Protein AF-A0A7V7XL39-F1 (afdb_monomer)

Radius of gyration: 16.67 Å; Cα contacts (8 Å, |Δi|>4): 165; chains: 1; bounding box: 59×35×22 Å

Secondary structure (DSSP, 8-state):
-------PPPHHHHHHHHHHHHHHSSEEEEEE-TT-BEEEEEE-TTTTTSB-S--STTSBP-TTT--BSSSS-EEEEEEE-TTS-EEEEEEE---

Solvent-accessible surface area (backbone atoms only — not comparable to full-atom values): 5514 Å² total; per-residue (Å²): 133,83,82,81,73,83,82,71,78,54,70,66,58,54,52,53,49,49,55,49,53,47,37,68,27,60,32,33,43,36,32,24,43,64,86,23,35,24,72,40,59,47,68,3,64,71,34,64,89,42,60,62,56,79,65,51,60,76,31,77,56,56,93,96,71,68,53,44,70,48,98,33,58,56,50,70,52,70,50,74,46,100,83,48,26,30,42,32,43,36,32,60,46,83,127

Mean predicted aligned error: 10.38 Å

Foldseek 3Di:
DDPDDDDDDDVVVVVVVVVVCLQQAQKKKFKADLQQFTQDIDHHPNLVVQFPDDRDGRDHDDPPPGDSNDPFDWDWDWDADPRRMTMTMTHGDDD

Sequence (95 aa):
MRREEPVLPRAADEFEKLAADLRAADLALLCTDAGGTILFSHIGEAMDGDVAADLRPGQRWQPGRSQIVDKFHCHAEAVPGAAGESVAVLSRSSA

pLDDT: mean 71.8, std 11.91, range [44.09, 89.25]

Nearest PDB structures (foldseek):
  4lrz-assembly2_E  TM=5.453E-01  e=9.243E-03  Escherichia coli K-12
  4lrz-assembly1_H  TM=4.509E-01  e=2.979E-02  Escherichia coli K-12
  2pyp-assembly1_A  TM=4.371E-01  e=1.329E-01  Halorhodospira halophila
  5luv-assembly1_B  TM=4.654E-01  e=8.753E-01  Pseudomonas putida W619
  6p8c-assembly1_B  TM=3.652E-01  e=3.212E+00  Methanothermobacter thermautotrophicus str. Delta H

Structure (mmCIF, N/CA/C/O backbone):
data_AF-A0A7V7XL39-F1
#
_entry.id   AF-A0A7V7XL39-F1
#
loop_
_atom_site.group_PDB
_atom_site.id
_atom_site.type_symbol
_atom_site.label_atom_id
_atom_site.label_alt_id
_atom_site.label_comp_id
_atom_site.label_asym_id
_atom_site.label_entity_id
_atom_site.label_seq_id
_atom_site.pdbx_PDB_ins_code
_atom_site.Cartn_x
_atom_site.Cartn_y
_atom_site.Cartn_z
_atom_site.occupancy
_atom_site.B_iso_or_equiv
_atom_site.auth_seq_id
_atom_site.auth_comp_id
_atom_site.auth_asym_id
_atom_site.auth_atom_id
_atom_site.pdbx_PDB_model_num
ATOM 1 N N . MET A 1 1 ? 48.085 -4.243 -5.329 1.00 51.91 1 MET A N 1
ATOM 2 C CA . MET A 1 1 ? 46.645 -4.567 -5.406 1.00 51.91 1 MET A CA 1
ATOM 3 C C . MET A 1 1 ? 45.873 -3.263 -5.477 1.00 51.91 1 MET A C 1
ATOM 5 O O . MET A 1 1 ? 45.955 -2.497 -4.525 1.00 51.91 1 MET A O 1
ATOM 9 N N . ARG A 1 2 ? 45.198 -2.962 -6.592 1.00 55.84 2 ARG A N 1
ATOM 10 C CA . ARG A 1 2 ? 44.215 -1.869 -6.613 1.00 55.84 2 ARG A CA 1
ATOM 11 C C . ARG A 1 2 ? 42.947 -2.412 -5.954 1.00 55.84 2 ARG A C 1
ATOM 13 O O . ARG A 1 2 ? 42.479 -3.467 -6.365 1.00 55.84 2 ARG A O 1
ATOM 20 N N . ARG A 1 3 ? 42.468 -1.759 -4.894 1.00 55.16 3 ARG A N 1
ATOM 21 C CA . ARG A 1 3 ? 41.132 -2.028 -4.355 1.00 55.16 3 ARG A CA 1
ATOM 22 C C . ARG A 1 3 ? 40.140 -1.487 -5.377 1.00 55.16 3 ARG A C 1
ATOM 24 O O . ARG A 1 3 ? 40.197 -0.302 -5.688 1.00 55.16 3 ARG A O 1
ATOM 31 N N . GLU A 1 4 ? 39.313 -2.360 -5.931 1.00 54.44 4 GLU A N 1
ATOM 32 C CA . GLU A 1 4 ? 38.147 -1.937 -6.697 1.00 54.44 4 GLU A CA 1
ATOM 33 C C . GLU A 1 4 ? 37.175 -1.290 -5.708 1.00 54.44 4 GLU A C 1
ATOM 35 O O . GLU A 1 4 ? 36.745 -1.923 -4.743 1.00 54.44 4 GLU A O 1
ATOM 40 N N . GLU A 1 5 ? 36.923 0.007 -5.877 1.00 52.38 5 GLU A N 1
ATOM 41 C CA . GLU A 1 5 ? 35.875 0.689 -5.123 1.00 52.38 5 GLU A CA 1
ATOM 42 C C . GLU A 1 5 ? 34.511 0.214 -5.642 1.00 52.38 5 GLU A C 1
ATOM 44 O O . GLU A 1 5 ? 34.328 0.108 -6.859 1.00 52.38 5 GLU A O 1
ATOM 49 N N . PRO A 1 6 ? 33.553 -0.102 -4.753 1.00 59.94 6 PRO A N 1
ATOM 50 C CA . PRO A 1 6 ? 32.233 -0.540 -5.172 1.00 59.94 6 PRO A CA 1
ATOM 51 C C . PRO A 1 6 ? 31.543 0.589 -5.943 1.00 59.94 6 PRO A C 1
ATOM 53 O O . PRO A 1 6 ? 31.368 1.695 -5.431 1.00 59.94 6 PRO A O 1
ATOM 56 N N . VAL A 1 7 ? 31.146 0.303 -7.183 1.00 65.31 7 VAL A N 1
ATOM 57 C CA . VAL A 1 7 ? 30.301 1.202 -7.972 1.00 65.31 7 VAL A CA 1
ATOM 58 C C . VAL A 1 7 ? 28.916 1.176 -7.339 1.00 65.31 7 VAL A C 1
ATOM 60 O O . VAL A 1 7 ? 28.177 0.205 -7.491 1.00 65.31 7 VAL A O 1
ATOM 63 N N . LEU A 1 8 ? 28.589 2.220 -6.579 1.00 61.69 8 LEU A N 1
ATOM 64 C CA . LEU A 1 8 ? 27.255 2.377 -6.016 1.00 61.69 8 LEU A CA 1
ATOM 65 C C . LEU A 1 8 ? 26.261 2.621 -7.166 1.00 61.69 8 LEU A C 1
ATOM 67 O O . LEU A 1 8 ? 26.553 3.450 -8.040 1.00 61.69 8 LEU A O 1
ATOM 71 N N . PRO A 1 9 ? 25.125 1.902 -7.203 1.00 65.19 9 PRO A N 1
ATOM 72 C CA . PRO A 1 9 ? 24.090 2.141 -8.198 1.00 65.19 9 PRO A CA 1
ATOM 73 C C . PRO A 1 9 ? 23.624 3.594 -8.119 1.00 65.19 9 PRO A C 1
ATOM 75 O O . PRO A 1 9 ? 23.635 4.223 -7.057 1.00 65.19 9 PRO A O 1
ATOM 78 N N . ARG A 1 10 ? 23.262 4.169 -9.267 1.00 77.06 10 ARG A N 1
ATOM 79 C CA . ARG A 1 10 ? 22.737 5.535 -9.275 1.00 77.06 10 ARG A CA 1
ATOM 80 C C . ARG A 1 10 ? 21.370 5.500 -8.601 1.00 77.06 10 ARG A C 1
ATOM 82 O O . ARG A 1 10 ? 20.624 4.549 -8.794 1.00 77.06 10 ARG A O 1
ATOM 89 N N . ALA A 1 11 ? 21.006 6.562 -7.884 1.00 70.31 11 ALA A N 1
ATOM 90 C CA . ALA A 1 11 ? 19.703 6.652 -7.216 1.00 70.31 11 ALA A CA 1
ATOM 91 C C . ALA A 1 11 ? 18.524 6.320 -8.156 1.00 70.31 11 ALA A C 1
ATOM 93 O O . ALA A 1 11 ? 17.555 5.701 -7.739 1.00 70.31 11 ALA A O 1
ATOM 94 N N . ALA A 1 12 ? 18.628 6.674 -9.443 1.00 70.00 12 ALA A N 1
ATOM 95 C CA . ALA A 1 12 ? 17.641 6.312 -10.460 1.00 70.00 12 ALA A CA 1
ATOM 96 C C . ALA A 1 12 ? 17.463 4.788 -10.622 1.00 70.00 12 ALA A C 1
ATOM 98 O O . ALA A 1 12 ? 16.330 4.322 -10.672 1.00 70.00 12 ALA A O 1
ATOM 99 N N . ASP A 1 13 ? 18.555 4.019 -10.629 1.00 79.50 13 ASP A N 1
ATOM 100 C CA . ASP A 1 13 ? 18.524 2.557 -10.753 1.00 79.50 13 ASP A CA 1
ATOM 101 C C . ASP A 1 13 ? 17.877 1.919 -9.510 1.00 79.50 13 ASP A C 1
ATOM 103 O O . ASP A 1 13 ? 17.136 0.941 -9.608 1.00 79.50 13 ASP A O 1
ATOM 107 N N . GLU A 1 14 ? 18.116 2.497 -8.327 1.00 77.19 14 GLU A N 1
ATOM 108 C CA . GLU A 1 14 ? 17.478 2.065 -7.078 1.00 77.19 14 GLU A CA 1
ATOM 109 C C . GLU A 1 14 ? 15.972 2.355 -7.077 1.00 77.19 14 GLU A C 1
ATOM 111 O O . GLU A 1 14 ? 15.187 1.498 -6.672 1.00 77.19 14 GLU A O 1
ATOM 116 N N . PHE A 1 15 ? 15.551 3.521 -7.578 1.00 71.25 15 PHE A N 1
ATOM 117 C CA . PHE A 1 15 ? 14.132 3.858 -7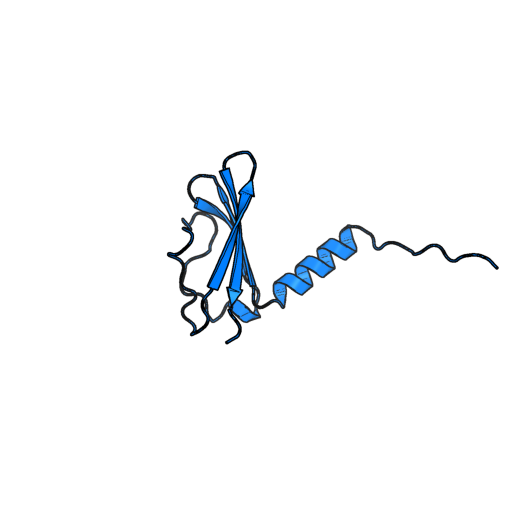.723 1.00 71.25 15 PHE A CA 1
ATOM 118 C C . PHE A 1 15 ? 13.423 2.972 -8.750 1.00 71.25 15 PHE A C 1
ATOM 120 O O . PHE A 1 15 ? 12.299 2.536 -8.500 1.00 71.25 15 PHE A O 1
ATOM 127 N N . GLU A 1 16 ? 14.060 2.672 -9.884 1.00 75.88 16 GLU A N 1
AT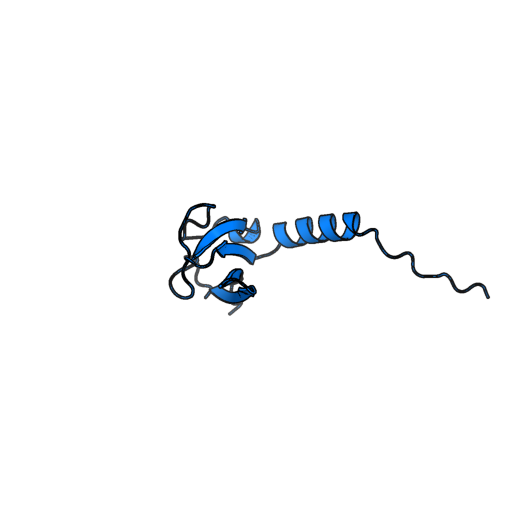OM 128 C CA . GLU A 1 16 ? 13.502 1.759 -10.887 1.00 75.88 16 GLU A CA 1
ATOM 129 C C . GLU A 1 16 ? 13.361 0.338 -10.339 1.00 75.88 16 GLU A C 1
ATOM 131 O O . GLU A 1 16 ? 12.309 -0.285 -10.505 1.00 75.88 16 GLU A O 1
ATOM 136 N N . LYS A 1 17 ? 14.385 -0.152 -9.630 1.00 78.19 17 LYS A N 1
ATOM 137 C CA . LYS A 1 17 ? 14.336 -1.447 -8.949 1.00 78.19 17 LYS A CA 1
ATOM 138 C C . LYS A 1 17 ? 13.222 -1.477 -7.905 1.00 78.19 17 LYS A C 1
ATOM 140 O O . LYS A 1 17 ? 12.415 -2.397 -7.922 1.00 78.19 17 LYS A O 1
ATOM 145 N N . LEU A 1 18 ? 13.122 -0.452 -7.059 1.00 75.00 18 LEU A N 1
ATOM 146 C CA . LEU A 1 18 ? 12.057 -0.336 -6.064 1.00 75.00 18 LEU A CA 1
ATOM 147 C C . LEU A 1 18 ? 10.670 -0.344 -6.724 1.00 75.00 18 LEU A C 1
ATOM 149 O O . LEU A 1 18 ? 9.774 -1.037 -6.258 1.00 75.00 18 LEU A O 1
ATOM 153 N N . ALA A 1 19 ? 10.487 0.373 -7.833 1.00 73.38 19 ALA A N 1
ATOM 154 C CA . ALA A 1 19 ? 9.224 0.392 -8.567 1.00 73.38 19 ALA A CA 1
ATOM 155 C C . ALA A 1 19 ? 8.880 -0.959 -9.222 1.00 73.38 19 ALA A C 1
ATOM 157 O O . ALA A 1 19 ? 7.702 -1.271 -9.413 1.00 73.38 19 ALA A O 1
ATOM 158 N N . ALA A 1 20 ? 9.881 -1.749 -9.616 1.00 79.06 20 ALA A N 1
ATOM 159 C CA . ALA A 1 20 ? 9.684 -3.108 -10.117 1.00 79.06 20 ALA A CA 1
ATOM 160 C C . ALA A 1 20 ? 9.339 -4.077 -8.975 1.00 79.06 20 ALA A C 1
ATOM 162 O O . ALA A 1 20 ? 8.352 -4.806 -9.072 1.00 79.06 20 ALA A O 1
ATOM 163 N N . ASP A 1 21 ? 10.090 -4.019 -7.875 1.00 77.50 21 ASP A N 1
ATOM 164 C CA . ASP A 1 21 ? 9.875 -4.846 -6.687 1.00 77.50 21 ASP A CA 1
ATOM 165 C C . ASP A 1 21 ? 8.484 -4.576 -6.087 1.00 77.50 21 ASP A C 1
ATOM 167 O O . ASP A 1 21 ? 7.749 -5.513 -5.791 1.00 77.50 21 ASP A O 1
ATOM 171 N N . LEU A 1 22 ? 8.057 -3.310 -6.009 1.00 72.06 22 LEU A N 1
ATOM 172 C CA . LEU A 1 22 ? 6.715 -2.927 -5.554 1.00 72.06 22 LEU A CA 1
ATOM 173 C C . LEU A 1 22 ? 5.597 -3.406 -6.490 1.00 72.06 22 LEU A C 1
ATOM 175 O O . LEU A 1 22 ? 4.499 -3.693 -6.021 1.00 72.06 22 LEU A O 1
ATOM 179 N N . ARG A 1 23 ? 5.830 -3.479 -7.807 1.00 74.31 23 ARG A N 1
ATOM 180 C CA . ARG A 1 23 ? 4.839 -4.017 -8.759 1.00 74.31 23 ARG A CA 1
ATOM 181 C C . ARG A 1 23 ? 4.653 -5.521 -8.601 1.00 74.31 23 ARG A C 1
ATOM 183 O O . ARG A 1 23 ? 3.522 -5.987 -8.650 1.00 74.31 23 ARG A O 1
ATOM 190 N N . ALA A 1 24 ? 5.741 -6.257 -8.390 1.00 75.94 24 ALA A N 1
ATOM 191 C CA . ALA A 1 24 ? 5.704 -7.706 -8.201 1.00 75.94 24 ALA A CA 1
ATOM 192 C C . ALA A 1 24 ? 5.317 -8.131 -6.771 1.00 75.94 24 ALA A C 1
ATOM 194 O O . ALA A 1 24 ? 5.036 -9.307 -6.538 1.00 75.94 24 ALA A O 1
ATOM 195 N N . ALA A 1 25 ? 5.335 -7.204 -5.811 1.00 73.50 25 ALA A N 1
ATOM 196 C CA . ALA A 1 25 ? 5.055 -7.493 -4.414 1.00 73.50 25 ALA A CA 1
ATOM 197 C C . ALA A 1 25 ? 3.571 -7.784 -4.152 1.00 73.50 25 ALA A C 1
ATOM 199 O O . ALA A 1 25 ? 2.677 -7.183 -4.745 1.00 73.50 25 ALA A O 1
ATOM 200 N N . ASP A 1 26 ? 3.318 -8.644 -3.169 1.00 77.94 26 ASP A N 1
ATOM 201 C CA . ASP A 1 26 ? 1.993 -8.858 -2.578 1.00 77.94 26 ASP A CA 1
ATOM 202 C C . ASP A 1 26 ? 1.694 -7.787 -1.510 1.00 77.94 26 ASP A C 1
ATOM 204 O O . ASP A 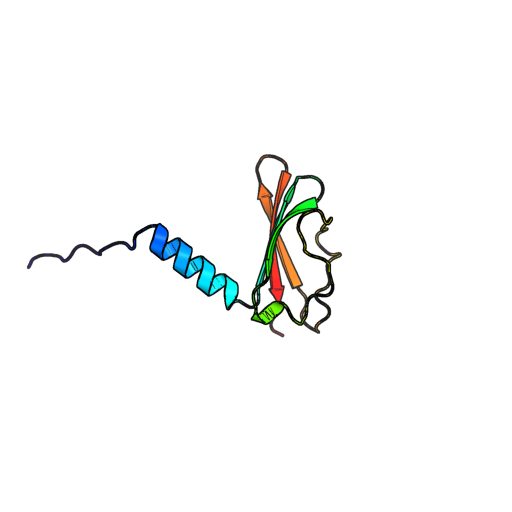1 26 ? 1.478 -8.073 -0.329 1.00 77.94 26 ASP A O 1
ATOM 208 N N . LEU A 1 27 ? 1.819 -6.521 -1.922 1.00 76.94 27 LEU A N 1
ATOM 209 C CA . LEU A 1 27 ? 1.724 -5.340 -1.069 1.00 76.94 27 LEU A CA 1
ATOM 210 C C . LEU A 1 27 ? 0.894 -4.245 -1.745 1.00 76.94 27 LEU A C 1
ATOM 212 O O . LEU A 1 27 ? 0.972 -4.047 -2.959 1.00 76.94 27 LEU A O 1
ATOM 216 N N . ALA A 1 28 ? 0.191 -3.452 -0.939 1.00 79.88 28 ALA A N 1
ATOM 217 C CA . ALA A 1 28 ? -0.245 -2.116 -1.327 1.00 79.88 28 ALA A CA 1
ATOM 218 C C . ALA A 1 28 ? 0.377 -1.054 -0.423 1.00 79.88 28 ALA A C 1
ATOM 220 O O . ALA A 1 28 ? 0.507 -1.232 0.787 1.00 79.88 28 ALA A O 1
ATOM 221 N N . LEU A 1 29 ? 0.730 0.074 -1.028 1.00 81.75 29 LEU A N 1
ATOM 222 C CA . LEU A 1 29 ? 1.248 1.256 -0.361 1.00 81.75 29 LEU A CA 1
ATOM 223 C C . LEU A 1 29 ? 0.247 2.393 -0.531 1.00 81.75 29 LEU A C 1
ATOM 225 O O . LEU A 1 29 ? -0.113 2.736 -1.656 1.00 81.75 29 LEU A O 1
ATOM 229 N N . LEU A 1 30 ? -0.162 3.005 0.574 1.00 85.00 30 LEU A N 1
ATOM 230 C CA . LEU A 1 30 ? -1.026 4.180 0.575 1.00 85.00 30 LEU A CA 1
ATOM 231 C C . LEU A 1 30 ? -0.318 5.333 1.269 1.00 85.00 30 LEU A C 1
ATOM 233 O O . LEU A 1 30 ? 0.282 5.144 2.322 1.00 85.00 30 LEU A O 1
ATOM 237 N N . CYS A 1 31 ? -0.455 6.536 0.727 1.00 86.69 31 CYS A N 1
ATOM 238 C CA . CYS A 1 31 ? -0.123 7.761 1.444 1.00 86.69 31 CYS A CA 1
ATOM 239 C C . CYS A 1 31 ? -1.414 8.530 1.686 1.00 86.69 31 CYS A C 1
ATOM 241 O O . CYS A 1 31 ? -2.160 8.771 0.735 1.00 86.69 31 CYS A O 1
ATOM 243 N N . THR A 1 32 ? -1.672 8.937 2.925 1.00 86.31 32 THR A N 1
ATOM 244 C CA . THR A 1 32 ? -2.855 9.720 3.283 1.00 86.31 32 THR A CA 1
ATOM 245 C C . THR A 1 32 ? -2.498 11.076 3.861 1.00 86.31 32 THR A C 1
ATOM 247 O O . THR A 1 32 ? -1.448 11.237 4.480 1.00 86.31 32 THR A O 1
ATOM 250 N N . ASP A 1 33 ? -3.413 12.032 3.731 1.00 88.19 33 ASP A N 1
ATOM 251 C CA . ASP A 1 33 ? -3.402 13.238 4.558 1.00 88.19 33 ASP A CA 1
ATOM 252 C C . ASP A 1 33 ? -3.801 12.929 6.019 1.00 88.19 33 ASP A C 1
ATOM 254 O O . ASP A 1 33 ? -4.150 11.794 6.369 1.00 88.19 33 ASP A O 1
ATOM 258 N N . ALA A 1 34 ? -3.792 13.961 6.867 1.00 85.50 34 ALA A N 1
ATOM 259 C CA . ALA A 1 34 ? -4.189 13.869 8.274 1.00 85.50 34 ALA A CA 1
ATOM 260 C C . ALA A 1 34 ? -5.667 13.494 8.505 1.00 85.50 34 ALA A C 1
ATOM 262 O O . ALA A 1 34 ? -6.041 13.069 9.598 1.00 85.50 34 ALA A O 1
ATOM 263 N N . GLY A 1 35 ? -6.529 13.640 7.494 1.00 85.38 35 GLY A N 1
ATOM 264 C CA . GLY A 1 35 ? -7.934 13.228 7.532 1.00 85.38 35 GLY A CA 1
ATOM 265 C C . GLY A 1 35 ? -8.162 11.761 7.142 1.00 85.38 35 GLY A C 1
ATOM 266 O O . GLY A 1 35 ? -9.284 11.250 7.308 1.00 85.38 35 GLY A O 1
ATOM 267 N N . GLY A 1 36 ? -7.116 11.092 6.647 1.00 83.38 36 GLY A N 1
ATOM 268 C CA . GLY A 1 36 ? -7.163 9.751 6.073 1.00 83.38 36 GLY A CA 1
ATOM 269 C C . GLY A 1 36 ? -7.541 9.735 4.590 1.00 83.38 36 GLY A C 1
ATOM 270 O O . GLY A 1 36 ? -7.876 8.676 4.067 1.00 83.38 36 GLY A O 1
ATOM 271 N N . THR A 1 37 ? -7.534 10.877 3.897 1.00 89.25 37 THR A N 1
ATOM 272 C CA . THR A 1 37 ? -7.756 10.924 2.445 1.00 89.25 37 THR A CA 1
ATOM 273 C C . THR A 1 37 ? -6.527 10.381 1.735 1.00 89.25 37 THR A C 1
ATOM 275 O O . THR A 1 37 ? -5.423 10.869 1.962 1.00 89.25 37 THR A O 1
ATOM 278 N N . ILE A 1 38 ? -6.704 9.398 0.859 1.00 88.00 38 ILE A N 1
ATOM 279 C CA . ILE A 1 38 ? -5.634 8.816 0.053 1.00 88.00 38 ILE A CA 1
ATOM 280 C C . ILE A 1 38 ? -5.151 9.863 -0.955 1.00 88.00 38 ILE A C 1
ATOM 282 O O . ILE A 1 38 ? -5.919 10.353 -1.780 1.00 88.00 38 ILE A O 1
ATOM 286 N N . LEU A 1 39 ? -3.868 10.197 -0.902 1.00 88.00 39 LEU A N 1
ATOM 287 C CA . LEU A 1 39 ? -3.187 11.091 -1.841 1.00 88.00 39 LEU A CA 1
ATOM 288 C C . LEU A 1 39 ? -2.463 10.299 -2.930 1.00 88.00 39 LEU A C 1
ATOM 290 O O . LEU A 1 39 ? -2.368 10.737 -4.074 1.00 88.00 39 LEU A O 1
ATOM 294 N N . PHE A 1 40 ? -1.964 9.121 -2.566 1.00 87.44 40 PHE A N 1
ATOM 295 C CA . PHE A 1 40 ? -1.260 8.209 -3.450 1.00 87.44 40 PHE A CA 1
ATOM 296 C C . PHE A 1 40 ? -1.595 6.771 -3.070 1.00 87.44 40 PHE A C 1
ATOM 298 O O . PHE A 1 40 ? -1.697 6.448 -1.886 1.00 87.44 40 PHE A O 1
ATOM 305 N N . SER A 1 41 ? -1.724 5.918 -4.080 1.00 84.88 41 SER A N 1
ATOM 306 C CA . SER A 1 41 ? -1.916 4.485 -3.912 1.00 84.88 41 SER A CA 1
ATOM 307 C C . SER A 1 41 ? -1.096 3.727 -4.942 1.00 84.88 41 SER A C 1
ATOM 309 O O . SER A 1 41 ? -1.202 4.000 -6.139 1.00 84.88 41 SER A O 1
ATOM 311 N N . HIS A 1 42 ? -0.344 2.739 -4.483 1.00 83.62 42 HIS A N 1
ATOM 312 C CA . HIS A 1 42 ? 0.276 1.723 -5.319 1.00 83.62 42 HIS A CA 1
ATOM 313 C C . HIS A 1 42 ? -0.235 0.359 -4.874 1.00 83.62 42 HIS A C 1
ATOM 315 O O . HIS A 1 42 ? -0.183 0.048 -3.687 1.00 83.62 42 HIS A O 1
ATOM 321 N N . ILE A 1 43 ? -0.727 -0.443 -5.812 1.00 80.06 43 ILE A N 1
ATOM 322 C CA . ILE A 1 43 ? -1.202 -1.804 -5.561 1.00 80.06 43 ILE A CA 1
ATOM 323 C C . ILE A 1 43 ? -0.328 -2.717 -6.413 1.00 80.06 43 ILE A C 1
ATOM 325 O O . ILE A 1 43 ? -0.247 -2.533 -7.628 1.00 80.06 43 ILE A O 1
ATOM 329 N N . GLY A 1 44 ? 0.379 -3.650 -5.777 1.00 79.94 44 GLY A N 1
ATOM 330 C CA . GLY A 1 44 ? 1.142 -4.660 -6.497 1.00 79.94 44 GLY A CA 1
ATOM 331 C C . GLY A 1 44 ? 0.221 -5.550 -7.330 1.00 79.94 44 GLY A C 1
ATOM 332 O O . GLY A 1 44 ? -0.904 -5.845 -6.930 1.00 79.94 44 GLY A O 1
ATOM 333 N N . GLU A 1 45 ? 0.695 -5.999 -8.490 1.00 79.56 45 GLU A N 1
ATOM 334 C CA . GLU A 1 45 ? -0.080 -6.818 -9.433 1.00 79.56 45 GLU A CA 1
ATOM 335 C C . GLU A 1 45 ? -0.536 -8.138 -8.797 1.00 79.56 45 GLU A C 1
ATOM 337 O O . GLU A 1 45 ? -1.627 -8.625 -9.080 1.00 79.56 45 GLU A O 1
ATOM 342 N N . ALA A 1 46 ? 0.268 -8.684 -7.876 1.00 76.12 46 ALA A N 1
ATOM 343 C CA . ALA A 1 46 ? -0.087 -9.863 -7.093 1.00 76.12 46 ALA A CA 1
ATOM 344 C C . ALA A 1 46 ? -1.275 -9.620 -6.143 1.00 76.12 46 ALA A C 1
ATOM 346 O O . ALA A 1 46 ? -1.886 -10.584 -5.697 1.00 76.12 46 ALA A O 1
ATOM 347 N N . MET A 1 47 ? -1.609 -8.358 -5.844 1.00 73.56 47 MET A N 1
ATOM 348 C CA . MET A 1 47 ? -2.673 -7.944 -4.925 1.00 73.56 47 MET A CA 1
ATOM 349 C C . MET A 1 47 ? -3.938 -7.422 -5.622 1.00 73.56 47 MET A C 1
ATOM 351 O O . MET A 1 47 ? -5.018 -7.526 -5.048 1.00 73.56 47 MET A O 1
ATOM 355 N N . ASP A 1 48 ? -3.824 -6.896 -6.847 1.00 71.00 48 ASP A N 1
ATOM 356 C CA . ASP A 1 48 ? -4.878 -6.154 -7.568 1.00 71.00 48 ASP A CA 1
ATOM 357 C C . ASP A 1 48 ? -6.207 -6.926 -7.715 1.00 71.00 48 ASP A C 1
ATOM 359 O O . ASP A 1 48 ? -7.287 -6.343 -7.648 1.00 71.00 48 ASP A O 1
ATOM 363 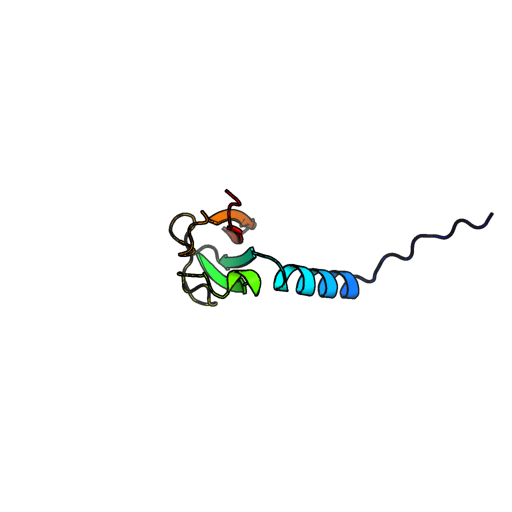N N . GLY A 1 49 ? -6.148 -8.257 -7.824 1.00 65.62 49 GLY A N 1
ATOM 364 C CA . GLY A 1 49 ? -7.336 -9.113 -7.943 1.00 65.62 49 GLY A CA 1
ATOM 365 C C . GLY A 1 49 ? -8.137 -9.330 -6.651 1.00 65.62 49 GLY A C 1
ATOM 366 O O . GLY A 1 49 ? -9.285 -9.764 -6.724 1.00 65.62 49 GLY A O 1
ATOM 367 N N . ASP A 1 50 ? -7.561 -9.023 -5.486 1.00 63.28 50 ASP A N 1
ATOM 368 C CA . ASP A 1 50 ? -8.077 -9.456 -4.177 1.00 63.28 50 ASP A CA 1
ATOM 369 C C . ASP A 1 50 ? -8.500 -8.289 -3.258 1.00 63.28 50 ASP A C 1
ATOM 371 O O . ASP A 1 50 ? -8.935 -8.482 -2.115 1.00 63.28 50 ASP A O 1
ATOM 375 N N . VAL A 1 51 ? -8.413 -7.049 -3.748 1.00 64.69 51 VAL A N 1
ATOM 376 C CA . VAL A 1 51 ? -8.729 -5.834 -2.982 1.00 64.69 51 VAL A CA 1
ATOM 377 C C . VAL A 1 51 ? -10.248 -5.574 -2.926 1.00 64.69 51 VAL A C 1
ATOM 379 O O . VAL A 1 51 ? -10.895 -5.379 -3.949 1.00 64.69 51 VAL A O 1
ATOM 382 N N . ALA A 1 52 ? -10.828 -5.498 -1.714 1.00 54.66 52 ALA A N 1
ATOM 383 C CA . ALA A 1 52 ? -12.244 -5.124 -1.498 1.00 54.66 52 ALA A CA 1
ATOM 384 C C . ALA A 1 52 ? -12.500 -3.624 -1.542 1.00 54.66 52 ALA A C 1
ATOM 386 O O . ALA A 1 52 ? -13.608 -3.166 -1.824 1.00 54.66 52 ALA A O 1
ATOM 387 N N . ALA A 1 53 ? -11.508 -2.885 -1.050 1.00 64.81 53 ALA A N 1
ATOM 388 C CA . ALA A 1 53 ? -11.644 -1.497 -0.678 1.00 64.81 53 ALA A CA 1
ATOM 389 C C . ALA A 1 53 ? -11.220 -0.626 -1.850 1.00 64.81 53 ALA A C 1
ATOM 391 O O . ALA A 1 53 ? -10.208 -0.873 -2.498 1.00 64.81 53 ALA A O 1
ATOM 392 N N . ASP A 1 54 ? -11.980 0.429 -2.100 1.00 73.56 54 ASP A N 1
ATOM 393 C CA . ASP A 1 54 ? -11.576 1.425 -3.071 1.00 73.56 54 ASP A CA 1
ATOM 394 C C . ASP A 1 54 ? -10.385 2.225 -2.523 1.00 73.56 54 ASP A C 1
ATOM 396 O O . ASP A 1 54 ? -10.546 3.145 -1.722 1.00 73.56 54 ASP A O 1
ATOM 400 N N . LEU A 1 55 ? -9.178 1.825 -2.926 1.00 79.38 55 LEU A N 1
ATOM 401 C CA . LEU A 1 55 ? -7.921 2.432 -2.495 1.00 79.38 55 LEU A CA 1
ATOM 402 C C . LEU A 1 55 ? -7.455 3.558 -3.430 1.00 79.38 55 LEU A C 1
ATOM 404 O O . LEU A 1 55 ? -6.296 3.954 -3.371 1.00 79.38 55 LEU A O 1
ATOM 408 N N . ARG A 1 56 ? -8.326 4.081 -4.301 1.00 83.25 56 ARG A N 1
ATOM 409 C CA . ARG A 1 56 ? -7.965 5.148 -5.246 1.00 83.25 56 ARG A CA 1
ATOM 410 C C . ARG A 1 56 ? -7.713 6.487 -4.533 1.00 83.25 56 ARG A C 1
ATOM 412 O O . ARG A 1 56 ? -8.363 6.780 -3.524 1.00 83.25 56 ARG A O 1
ATOM 419 N N . PRO A 1 57 ? -6.848 7.360 -5.085 1.00 88.12 57 PRO A N 1
ATOM 420 C CA . PRO A 1 57 ? -6.681 8.717 -4.574 1.00 88.12 57 PRO A CA 1
ATOM 421 C C . PRO A 1 57 ? -8.014 9.474 -4.473 1.00 88.12 57 PRO A C 1
ATOM 423 O O . PRO A 1 57 ? -8.884 9.355 -5.336 1.00 88.12 57 PRO A O 1
ATOM 426 N N . GLY A 1 58 ? -8.176 10.251 -3.403 1.00 86.75 58 GLY A N 1
ATOM 427 C CA . GLY A 1 58 ? -9.400 10.972 -3.051 1.00 86.75 58 GLY A CA 1
ATOM 428 C C . GLY A 1 58 ? -10.384 10.177 -2.187 1.00 86.75 58 GLY A C 1
ATOM 429 O O . GLY A 1 58 ? -11.286 10.777 -1.602 1.00 86.75 58 GLY A O 1
ATOM 430 N N . GLN A 1 59 ? -10.216 8.857 -2.056 1.00 86.31 59 GLN A N 1
ATOM 431 C CA . GLN A 1 59 ? -11.011 8.056 -1.123 1.00 86.31 59 GLN A CA 1
ATOM 432 C C . GLN A 1 59 ? -10.494 8.179 0.303 1.00 86.31 59 GLN A C 1
ATOM 434 O O . GLN A 1 59 ? -9.331 8.503 0.538 1.00 86.31 59 GLN A O 1
ATOM 439 N N . ARG A 1 60 ? -11.364 7.905 1.277 1.00 84.69 60 ARG A N 1
ATOM 440 C CA . ARG A 1 60 ? -10.980 7.907 2.688 1.00 84.69 60 ARG A CA 1
ATOM 441 C C . ARG A 1 60 ? -10.606 6.503 3.141 1.00 84.69 60 ARG A C 1
ATOM 443 O O . ARG A 1 60 ? -11.439 5.602 3.119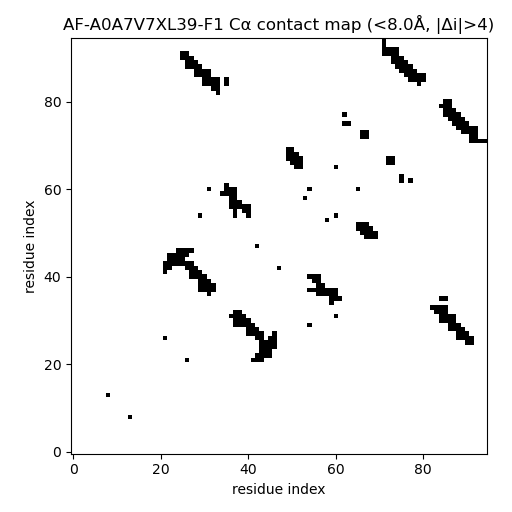 1.00 84.69 60 ARG A O 1
ATOM 450 N N . TRP A 1 61 ? -9.386 6.354 3.635 1.00 81.38 61 TRP A N 1
ATOM 451 C CA . TRP A 1 61 ? -8.892 5.143 4.271 1.00 81.38 61 TRP A CA 1
ATOM 452 C C . TRP A 1 61 ? -8.868 5.301 5.795 1.00 81.38 61 TRP A C 1
ATOM 454 O O . TRP A 1 61 ? -8.596 6.380 6.324 1.00 81.38 61 TRP A O 1
ATOM 464 N N . GLN A 1 62 ? -9.178 4.221 6.514 1.00 73.12 62 GLN A N 1
ATOM 465 C CA . GLN A 1 62 ? -9.070 4.164 7.971 1.00 73.12 62 GLN A CA 1
ATOM 466 C C . GLN A 1 62 ? -8.373 2.864 8.392 1.00 73.12 62 GLN A C 1
ATOM 468 O O . GLN A 1 62 ? -8.815 1.784 7.979 1.00 73.12 62 GLN A O 1
ATOM 473 N N . PRO A 1 63 ? -7.337 2.934 9.249 1.00 67.94 63 PRO A N 1
ATOM 474 C CA . PRO A 1 63 ? -6.722 1.747 9.831 1.00 67.94 63 PRO A CA 1
ATOM 475 C C . PRO A 1 63 ? -7.772 0.852 10.513 1.00 67.94 63 PRO A C 1
ATOM 477 O O . PRO A 1 63 ? -8.643 1.340 11.232 1.00 67.94 63 PRO A O 1
ATOM 480 N N . GLY A 1 64 ? -7.713 -0.463 10.277 1.00 61.88 64 GLY A N 1
ATOM 481 C CA . GLY A 1 64 ? -8.602 -1.449 10.911 1.00 61.88 64 GLY A CA 1
ATOM 482 C C . GLY A 1 64 ? -10.017 -1.581 10.323 1.00 61.88 64 GLY A C 1
ATOM 483 O O . GLY A 1 64 ? -10.772 -2.436 10.779 1.00 61.88 64 GLY A O 1
ATOM 484 N N . ARG A 1 65 ? -10.390 -0.780 9.312 1.00 55.72 65 ARG A N 1
ATOM 485 C CA . ARG A 1 65 ? -11.669 -0.917 8.576 1.00 55.72 65 ARG A CA 1
ATOM 486 C C . ARG A 1 65 ? -11.525 -1.399 7.134 1.00 55.72 65 ARG A C 1
ATOM 488 O O . ARG A 1 65 ? -12.523 -1.751 6.513 1.00 55.72 65 ARG A O 1
ATOM 495 N N . SER A 1 66 ? -10.307 -1.435 6.615 1.00 49.22 66 SER A N 1
ATOM 496 C CA . SER A 1 66 ? -10.021 -1.825 5.237 1.00 49.22 66 SER A CA 1
ATOM 497 C C . SER A 1 66 ? -9.736 -3.321 5.194 1.00 49.22 66 SER A C 1
ATOM 499 O O . SER A 1 66 ? -8.667 -3.752 5.604 1.00 49.22 66 SER A O 1
ATOM 501 N N . GLN A 1 67 ? -10.708 -4.117 4.757 1.00 51.38 67 GLN A N 1
ATOM 502 C CA . GLN A 1 67 ? -10.525 -5.543 4.494 1.00 51.38 67 GLN A CA 1
ATOM 503 C C . GLN A 1 67 ? -10.075 -5.697 3.038 1.00 51.38 67 GLN A C 1
ATOM 505 O O . GLN A 1 67 ? -10.745 -5.208 2.137 1.00 51.38 67 GLN A O 1
ATOM 510 N N . ILE A 1 68 ? -8.942 -6.342 2.786 1.00 56.31 68 ILE A N 1
ATOM 511 C CA . ILE A 1 68 ? -8.702 -7.028 1.506 1.00 56.31 68 ILE A CA 1
ATOM 512 C C . ILE A 1 68 ? -9.587 -8.296 1.590 1.00 56.31 68 ILE A C 1
ATOM 514 O O . ILE A 1 68 ? -9.601 -8.915 2.651 1.00 56.31 68 ILE A O 1
ATOM 518 N N . VAL A 1 69 ? -10.436 -8.610 0.591 1.00 50.91 69 VAL A N 1
ATOM 519 C CA . VAL A 1 69 ? -11.540 -9.608 0.762 1.00 50.91 69 VAL A CA 1
ATOM 520 C C . VAL A 1 69 ? -11.025 -11.040 0.867 1.00 50.91 69 VAL A C 1
ATOM 522 O O . VAL A 1 69 ? -11.748 -11.935 1.300 1.00 50.91 69 VAL A O 1
ATOM 525 N N . ASP A 1 70 ? -9.804 -11.297 0.428 1.00 45.47 70 ASP A N 1
ATOM 526 C CA . ASP A 1 70 ? -9.230 -12.628 0.514 1.00 45.47 70 ASP A CA 1
ATOM 527 C C . ASP A 1 70 ? -8.880 -12.970 1.976 1.00 45.47 70 ASP A C 1
ATOM 529 O O . ASP A 1 70 ? -8.650 -12.092 2.801 1.00 45.47 70 ASP A O 1
ATOM 533 N N . LYS A 1 71 ? -8.845 -14.266 2.298 1.00 44.09 71 LYS A N 1
ATOM 534 C CA . LYS A 1 71 ? -8.566 -14.941 3.582 1.00 44.09 71 LYS A CA 1
ATOM 535 C C . LYS A 1 71 ? -7.320 -14.457 4.342 1.00 44.09 71 LYS A C 1
ATOM 537 O O . LYS A 1 71 ? -7.007 -14.997 5.405 1.00 44.09 71 LYS A O 1
ATOM 542 N N . PHE A 1 72 ? -6.608 -13.470 3.827 1.00 50.09 72 PHE A N 1
ATOM 543 C CA . PHE A 1 72 ? -5.402 -12.913 4.387 1.00 50.09 72 PHE A CA 1
ATOM 544 C C . PHE A 1 72 ? -5.718 -11.625 5.138 1.00 50.09 72 PHE A C 1
ATOM 546 O O . PHE A 1 72 ? -6.112 -10.605 4.579 1.00 50.09 72 PHE A O 1
ATOM 553 N N . HIS A 1 73 ? -5.515 -11.682 6.451 1.00 51.62 73 HIS A N 1
ATOM 554 C CA . HIS A 1 73 ? -5.544 -10.504 7.301 1.00 51.62 73 HIS A CA 1
ATOM 555 C C . HIS A 1 73 ? -4.514 -9.508 6.769 1.00 51.62 73 HIS A C 1
ATOM 557 O O . HIS A 1 73 ? -3.341 -9.858 6.630 1.00 51.62 73 HIS A O 1
ATOM 563 N N . CYS A 1 74 ? -4.941 -8.286 6.458 1.00 57.88 74 CYS A N 1
ATOM 564 C CA . CYS A 1 74 ? -4.004 -7.250 6.070 1.00 57.88 74 CYS A CA 1
ATOM 565 C C . CYS A 1 74 ? -3.289 -6.724 7.320 1.00 57.88 74 CYS A C 1
ATOM 567 O O . CYS A 1 74 ? -3.941 -6.206 8.234 1.00 57.88 74 CYS A O 1
ATOM 569 N N . HIS A 1 75 ? -1.961 -6.836 7.383 1.00 61.69 75 HIS A N 1
ATOM 570 C CA . HIS A 1 75 ? -1.216 -6.015 8.332 1.00 61.69 75 HIS A CA 1
ATOM 571 C C . HIS A 1 75 ? -1.149 -4.612 7.740 1.00 61.69 75 HIS A C 1
ATOM 573 O O . HIS A 1 75 ? -0.585 -4.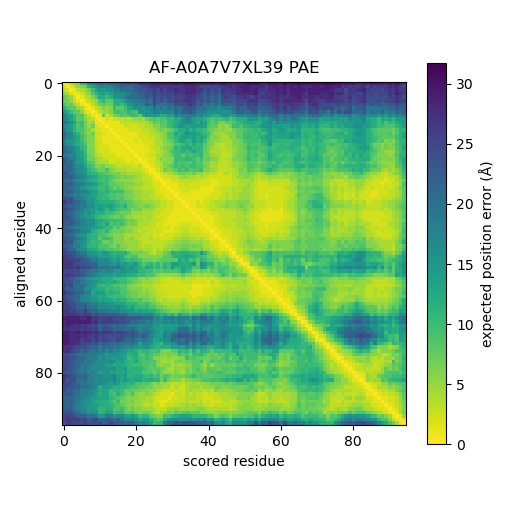433 6.666 1.00 61.69 75 HIS A O 1
ATOM 579 N N . ALA A 1 76 ? -1.792 -3.655 8.404 1.00 66.44 76 ALA A N 1
ATOM 580 C CA . ALA A 1 76 ? -1.728 -2.247 8.052 1.00 66.44 76 ALA A CA 1
ATOM 581 C C . ALA A 1 76 ? -0.847 -1.535 9.076 1.00 66.44 76 ALA A C 1
ATOM 583 O O . ALA A 1 76 ? -1.304 -1.231 10.180 1.00 66.44 76 ALA A O 1
ATOM 584 N N . GLU A 1 77 ? 0.405 -1.277 8.712 1.00 66.94 77 GLU A N 1
ATOM 585 C CA . GLU A 1 77 ? 1.294 -0.450 9.523 1.00 66.94 77 GLU A CA 1
ATOM 586 C C . GLU A 1 77 ? 1.261 0.976 8.983 1.00 66.94 77 GLU A C 1
ATOM 588 O O . GLU A 1 77 ? 1.674 1.223 7.850 1.00 66.94 77 GLU A O 1
ATOM 593 N N . ALA A 1 78 ? 0.724 1.903 9.779 1.00 70.00 78 ALA A N 1
ATOM 594 C CA . ALA A 1 78 ? 0.733 3.322 9.461 1.00 70.00 78 ALA A CA 1
ATOM 595 C C . ALA A 1 78 ? 1.949 3.981 10.116 1.00 70.00 78 ALA A C 1
ATOM 597 O O . ALA A 1 78 ? 2.057 4.012 11.342 1.00 70.00 78 ALA A O 1
ATOM 598 N N . VAL A 1 79 ? 2.833 4.550 9.303 1.00 77.75 79 VAL A N 1
ATOM 599 C CA . VAL A 1 79 ? 3.937 5.393 9.762 1.00 77.75 79 VAL A CA 1
ATOM 600 C C . VAL A 1 79 ? 3.476 6.851 9.686 1.00 77.75 79 VAL A C 1
ATOM 602 O O . VAL A 1 79 ? 3.278 7.359 8.577 1.00 77.75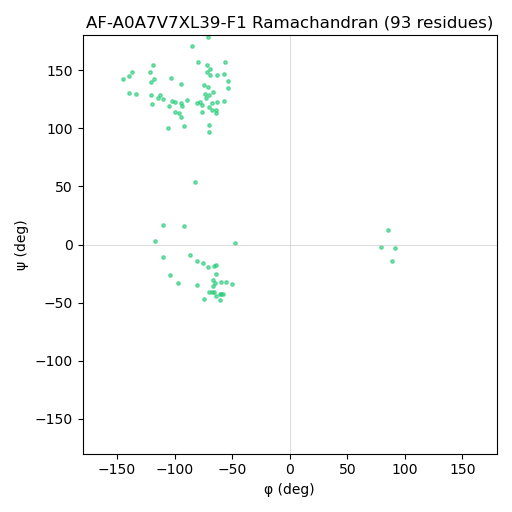 79 VAL A O 1
ATOM 605 N N . PRO A 1 80 ? 3.258 7.531 10.827 1.00 74.12 80 PRO A N 1
ATOM 606 C CA . PRO A 1 80 ? 2.817 8.917 10.828 1.00 74.12 80 PRO A CA 1
ATOM 607 C C . PRO A 1 80 ? 3.959 9.864 10.439 1.00 74.12 80 PRO A C 1
ATOM 609 O O . PRO A 1 80 ? 5.093 9.739 10.904 1.00 74.12 80 PRO A O 1
ATOM 612 N N . GLY A 1 81 ? 3.635 10.842 9.601 1.00 75.06 81 GLY A N 1
ATOM 613 C CA . GLY A 1 81 ? 4.453 11.998 9.273 1.00 75.06 81 GLY A CA 1
AT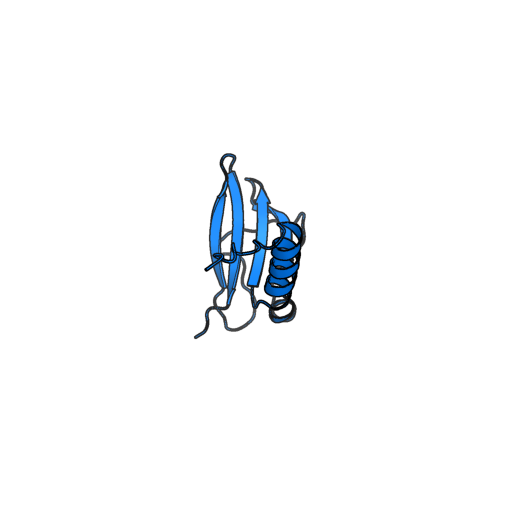OM 614 C C . GLY A 1 81 ? 4.286 13.129 10.289 1.00 75.06 81 GLY A C 1
ATOM 615 O O . GLY A 1 81 ? 3.407 13.115 11.152 1.00 75.06 81 GLY A O 1
ATOM 616 N N . ALA A 1 82 ? 5.143 14.144 10.177 1.00 77.31 82 ALA A N 1
ATOM 617 C CA . ALA 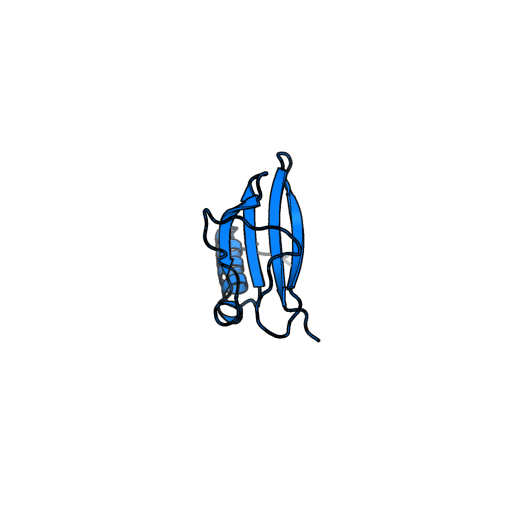A 1 82 ? 5.219 15.237 11.146 1.00 77.31 82 ALA A CA 1
ATOM 618 C C . ALA A 1 82 ? 3.945 16.103 11.231 1.00 77.31 82 ALA A C 1
ATOM 620 O O . ALA A 1 82 ? 3.703 16.700 12.280 1.00 77.31 82 ALA A O 1
ATOM 621 N N . ALA A 1 83 ? 3.136 16.175 10.167 1.00 77.50 83 ALA A N 1
ATOM 622 C CA . ALA A 1 83 ? 1.902 16.963 10.124 1.00 77.50 83 ALA A CA 1
ATOM 623 C C . ALA A 1 83 ? 0.626 16.095 10.102 1.00 77.50 83 ALA A C 1
ATOM 625 O O . ALA A 1 83 ? -0.470 16.593 9.843 1.00 77.50 83 ALA A O 1
ATOM 626 N N . GLY A 1 84 ? 0.749 14.812 10.460 1.00 76.06 84 GLY A N 1
ATOM 627 C CA . GLY A 1 84 ? -0.374 13.881 10.580 1.00 76.06 84 GLY A CA 1
ATOM 628 C C . GLY A 1 84 ? -0.688 13.098 9.307 1.00 76.06 84 GLY A C 1
ATOM 629 O O . GLY A 1 84 ? -1.552 12.227 9.353 1.00 76.06 84 GLY A O 1
ATOM 630 N N . GLU A 1 85 ? 0.018 13.346 8.200 1.00 81.69 85 GLU A N 1
ATOM 631 C CA . GLU A 1 85 ? 0.021 12.437 7.053 1.00 81.69 85 GLU A CA 1
ATOM 632 C C . GLU A 1 85 ? 0.456 11.038 7.487 1.00 81.69 85 GLU A C 1
ATOM 634 O O . GLU A 1 85 ? 1.150 10.877 8.489 1.00 81.69 85 GLU A O 1
ATOM 639 N N . SER A 1 86 ? 0.083 10.008 6.737 1.00 82.31 86 SER A N 1
ATOM 640 C CA . SER A 1 86 ? 0.545 8.658 7.046 1.00 82.31 86 SER A CA 1
ATOM 641 C C . SER A 1 86 ? 0.891 7.879 5.796 1.00 82.31 86 SER A C 1
ATOM 643 O O . SER A 1 86 ? 0.254 8.039 4.756 1.00 82.31 86 SER A O 1
ATOM 645 N N . VAL A 1 87 ? 1.911 7.034 5.902 1.00 81.81 87 VAL A N 1
ATOM 646 C CA . VAL A 1 87 ? 2.177 5.987 4.920 1.00 81.81 87 VAL A CA 1
ATOM 647 C C . VAL A 1 87 ? 1.682 4.681 5.510 1.00 81.81 87 VAL A C 1
ATOM 649 O O . VAL A 1 87 ? 2.114 4.308 6.596 1.00 81.81 87 VAL A O 1
ATOM 652 N N . ALA A 1 88 ? 0.785 4.000 4.809 1.00 78.62 88 ALA A N 1
ATOM 653 C CA . ALA A 1 88 ? 0.280 2.697 5.194 1.00 78.62 88 ALA A CA 1
ATOM 654 C C . ALA A 1 88 ? 0.794 1.626 4.239 1.00 78.62 88 ALA A C 1
ATOM 656 O O . ALA A 1 88 ? 0.591 1.719 3.026 1.00 78.62 88 ALA A O 1
ATOM 657 N N . VAL A 1 89 ? 1.422 0.597 4.797 1.00 78.50 89 VAL A N 1
ATOM 658 C CA . VAL A 1 89 ? 1.755 -0.627 4.065 1.00 78.50 89 VAL A CA 1
ATOM 659 C C . VAL A 1 89 ? 0.702 -1.663 4.408 1.00 78.50 89 VAL A C 1
ATOM 661 O O . VAL A 1 89 ? 0.509 -1.966 5.582 1.00 78.50 89 VAL A O 1
ATOM 664 N N . LEU A 1 90 ? 0.020 -2.181 3.391 1.00 77.94 90 LEU A N 1
ATOM 665 C CA . LEU A 1 90 ? -0.897 -3.302 3.501 1.00 77.94 90 LEU A CA 1
ATOM 666 C C . LEU A 1 90 ? -0.204 -4.524 2.918 1.00 77.94 90 LEU A C 1
ATOM 668 O O . LEU A 1 90 ? 0.139 -4.532 1.738 1.00 77.94 90 LEU A O 1
ATOM 672 N N . SER A 1 91 ? -0.015 -5.547 3.738 1.00 74.44 91 SER A N 1
ATOM 673 C CA . SER A 1 91 ? 0.506 -6.842 3.309 1.00 74.44 91 SER A CA 1
ATOM 674 C C . SER A 1 91 ? -0.483 -7.945 3.627 1.00 74.44 91 SER A C 1
ATOM 676 O O . SER A 1 91 ? -1.193 -7.870 4.634 1.00 74.44 91 SER A O 1
ATOM 678 N N . ARG A 1 92 ? -0.520 -8.996 2.808 1.00 71.00 92 ARG A N 1
ATOM 679 C CA . ARG A 1 92 ? -1.215 -10.224 3.191 1.00 71.00 92 ARG A CA 1
ATOM 680 C C . ARG A 1 92 ? -0.435 -10.915 4.306 1.00 71.00 92 ARG A C 1
ATOM 682 O O . ARG A 1 92 ? 0.760 -11.171 4.186 1.00 71.00 92 ARG A O 1
ATOM 689 N N . SER A 1 93 ? -1.112 -11.253 5.397 1.00 59.53 93 SER A N 1
ATOM 690 C CA . SER A 1 93 ? -0.583 -12.198 6.380 1.00 59.53 93 SER A CA 1
ATOM 691 C C . SER A 1 93 ? -0.431 -13.563 5.713 1.00 59.53 93 SER A C 1
ATOM 693 O O . SER A 1 93 ? -1.445 -14.188 5.429 1.00 59.53 93 SER A O 1
ATOM 695 N N . SER A 1 94 ? 0.784 -14.081 5.525 1.00 54.31 94 SER A N 1
ATOM 696 C CA . SER A 1 94 ? 0.949 -15.512 5.242 1.00 54.31 94 SER A CA 1
ATOM 697 C C . SER A 1 94 ? 0.470 -16.294 6.469 1.00 54.31 94 SER A C 1
ATOM 699 O O . SER A 1 94 ? 1.036 -16.124 7.551 1.00 54.31 94 SER A O 1
ATOM 701 N N . ALA A 1 95 ? -0.595 -17.080 6.332 1.00 45.72 95 ALA A N 1
ATOM 702 C CA . ALA A 1 95 ? -0.945 -18.093 7.325 1.00 45.72 95 ALA A CA 1
ATOM 703 C C . ALA A 1 95 ? 0.013 -19.285 7.218 1.00 45.72 95 ALA A C 1
ATOM 705 O O . ALA A 1 95 ? 0.369 -19.636 6.069 1.00 45.72 95 ALA A O 1
#